Protein AF-A0A3B9UUF6-F1 (afdb_monomer_lite)

pLDDT: mean 76.54, std 13.33, range [41.19, 93.75]

Foldseek 3Di:
DPVVQVVQQVPDQWDWDQDPVGIDIDGHGPVSVVVCVVCVPVVVVVCVPVCCDPVVVVVVVVVVVVVVVVVVVLVVVLVVLVVVLVVLVVVLVVLVVVCVDPVQVVDPVSNVVSVVVNVVSVVVSVVSVVVNVVSD

Structure (mmCIF, N/CA/C/O backbone):
data_AF-A0A3B9UUF6-F1
#
_entry.id   AF-A0A3B9UUF6-F1
#
loop_
_atom_site.group_PDB
_atom_site.id
_atom_site.type_symbol
_atom_site.label_atom_id
_atom_site.label_alt_id
_atom_site.label_comp_id
_atom_site.label_asym_id
_atom_site.label_entity_id
_atom_site.label_seq_id
_atom_site.pdbx_PDB_ins_code
_atom_site.Cartn_x
_atom_site.Cartn_y
_atom_site.Cartn_z
_atom_site.occupancy
_atom_site.B_iso_or_equiv
_atom_site.auth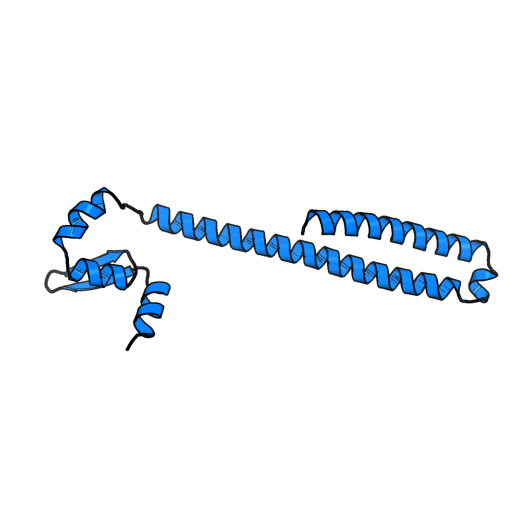_seq_id
_atom_site.auth_comp_id
_atom_site.auth_asym_id
_atom_site.auth_atom_id
_atom_site.pdbx_PDB_model_num
ATOM 1 N N . ILE A 1 1 ? -29.515 -23.978 19.820 1.00 51.06 1 ILE A N 1
ATOM 2 C CA . ILE A 1 1 ? -30.007 -22.594 20.064 1.00 51.06 1 ILE A CA 1
ATOM 3 C C . ILE A 1 1 ? -28.845 -21.744 20.603 1.00 51.06 1 ILE A C 1
ATOM 5 O O . ILE A 1 1 ? -28.848 -21.317 21.746 1.00 51.06 1 ILE A O 1
ATOM 9 N N . SER A 1 2 ? -27.778 -21.579 19.816 1.00 53.28 2 SER A N 1
ATOM 10 C CA . SER A 1 2 ? -26.488 -21.038 20.295 1.00 53.28 2 SER A CA 1
ATOM 11 C C . SER A 1 2 ? -25.906 -19.940 19.398 1.00 53.28 2 SER A C 1
ATOM 13 O O . SER A 1 2 ? -25.160 -19.105 19.897 1.00 53.28 2 SER A O 1
ATOM 15 N N . HIS A 1 3 ? -26.287 -19.874 18.120 1.00 59.97 3 HIS A N 1
ATOM 16 C CA . HIS A 1 3 ? -25.786 -18.866 17.179 1.00 59.97 3 HIS A CA 1
ATOM 17 C C . HIS A 1 3 ? -26.272 -17.447 17.513 1.00 59.97 3 HIS A C 1
ATOM 19 O O . HIS A 1 3 ? -25.473 -16.509 17.525 1.00 59.97 3 HIS A O 1
ATOM 25 N N . ASP A 1 4 ? -27.542 -17.300 17.897 1.00 67.19 4 ASP A N 1
ATOM 26 C CA . ASP A 1 4 ? -28.137 -15.984 18.156 1.00 67.19 4 ASP A CA 1
ATOM 27 C C . ASP A 1 4 ? -27.502 -15.286 19.359 1.00 67.19 4 ASP A C 1
ATOM 29 O O . ASP A 1 4 ? -27.302 -14.077 19.344 1.00 67.19 4 ASP A O 1
ATOM 33 N N . ARG A 1 5 ? -27.076 -16.035 20.384 1.00 64.38 5 ARG A N 1
ATOM 34 C CA . ARG A 1 5 ? -26.436 -15.449 21.571 1.00 64.38 5 ARG A CA 1
ATOM 35 C C . ARG A 1 5 ? -25.083 -14.811 21.248 1.00 64.38 5 ARG A C 1
ATOM 37 O O . ARG A 1 5 ? -24.779 -13.739 21.768 1.00 64.38 5 ARG A O 1
ATOM 44 N N . TYR A 1 6 ? -24.278 -15.449 20.396 1.00 62.69 6 TYR A N 1
ATOM 45 C CA . TYR A 1 6 ? -22.994 -14.893 19.957 1.00 62.69 6 TYR A CA 1
ATOM 46 C C . TYR A 1 6 ? -23.188 -13.656 19.081 1.00 62.69 6 TYR A C 1
ATOM 48 O O . TYR A 1 6 ? -22.474 -12.667 19.251 1.00 62.69 6 TYR A O 1
ATOM 56 N N . PHE A 1 7 ? -24.185 -13.683 18.196 1.00 69.25 7 PHE A N 1
ATOM 57 C CA . PHE A 1 7 ? -24.542 -12.531 17.376 1.00 69.25 7 PHE A CA 1
ATOM 58 C C . PHE A 1 7 ? -25.018 -11.349 18.233 1.00 69.25 7 PHE A C 1
ATOM 60 O O . PHE A 1 7 ? -24.457 -10.256 18.147 1.00 69.25 7 PHE A O 1
ATOM 67 N N . LEU A 1 8 ? -25.973 -11.579 19.138 1.00 69.81 8 LEU A N 1
ATOM 68 C CA . LEU A 1 8 ? -26.503 -10.560 20.049 1.00 69.81 8 LEU A CA 1
ATOM 69 C C . LEU A 1 8 ? -25.402 -9.974 20.939 1.00 69.81 8 LEU A C 1
ATOM 71 O O . LEU A 1 8 ? -25.375 -8.768 21.160 1.00 69.81 8 LEU A O 1
ATOM 75 N N . ASN A 1 9 ? -24.443 -10.788 21.386 1.00 68.44 9 ASN A N 1
ATOM 76 C CA . ASN A 1 9 ? -23.305 -10.294 22.158 1.00 68.44 9 ASN A CA 1
ATOM 77 C C . ASN A 1 9 ? -22.379 -9.357 21.383 1.00 68.44 9 ASN A C 1
ATOM 79 O O . ASN A 1 9 ? -21.770 -8.471 21.979 1.00 68.44 9 ASN A O 1
ATOM 83 N N . LYS A 1 10 ? -22.246 -9.568 20.073 1.00 65.94 10 LYS A N 1
ATOM 84 C CA . LYS A 1 10 ? -21.356 -8.783 19.213 1.00 65.94 10 LYS A CA 1
ATOM 85 C C . LYS A 1 10 ? -22.030 -7.514 18.679 1.00 65.94 10 LYS A C 1
ATOM 87 O O . LYS A 1 10 ? -21.338 -6.552 18.358 1.00 65.94 10 LYS A O 1
ATOM 92 N N . VAL A 1 11 ? -23.360 -7.518 18.576 1.00 69.31 11 VAL A N 1
ATOM 93 C CA . VAL A 1 11 ? -24.154 -6.439 17.964 1.00 69.31 11 VAL A CA 1
ATOM 94 C C . VAL A 1 11 ? -24.782 -5.512 19.005 1.00 69.31 11 VAL A C 1
ATOM 96 O O . VAL A 1 11 ? -24.849 -4.301 18.788 1.00 69.31 11 VAL A O 1
ATOM 99 N N . ILE A 1 12 ? -25.229 -6.054 20.138 1.00 73.62 12 ILE A N 1
ATOM 100 C CA . ILE A 1 12 ? -25.958 -5.289 21.149 1.00 73.62 12 ILE A CA 1
ATOM 101 C C . ILE A 1 12 ? -24.986 -4.658 22.138 1.00 73.62 12 ILE A C 1
ATOM 103 O O . ILE A 1 12 ? -24.133 -5.319 22.723 1.00 73.62 12 ILE A O 1
ATOM 107 N N . ASN A 1 13 ? -25.160 -3.358 22.342 1.00 68.25 13 ASN A N 1
ATOM 108 C CA . ASN A 1 13 ? -24.405 -2.545 23.294 1.00 68.25 13 ASN A CA 1
ATOM 109 C C . ASN A 1 13 ? -25.298 -1.897 24.368 1.00 68.25 13 ASN A C 1
ATOM 111 O O . ASN A 1 13 ? -24.788 -1.238 25.275 1.00 68.25 13 ASN A O 1
ATOM 115 N N . LYS A 1 14 ? -26.620 -2.064 24.258 1.00 71.25 14 LYS A N 1
ATOM 116 C CA . LYS A 1 14 ? -27.609 -1.573 25.213 1.00 71.25 14 LYS A CA 1
ATOM 117 C C . LYS A 1 14 ? -28.860 -2.451 25.176 1.00 71.25 14 LYS A C 1
ATOM 119 O O . LYS A 1 14 ? -29.355 -2.764 24.095 1.00 71.25 14 LYS A O 1
ATOM 124 N N . ILE A 1 15 ? -29.384 -2.803 26.348 1.00 79.06 15 ILE A N 1
ATOM 125 C CA . ILE A 1 15 ? -30.633 -3.555 26.513 1.00 79.06 15 ILE A CA 1
ATOM 126 C C . ILE A 1 15 ? -31.581 -2.738 27.388 1.00 79.06 15 ILE A C 1
ATOM 128 O O . ILE A 1 15 ? -31.193 -2.255 28.448 1.00 79.06 15 ILE A O 1
ATOM 132 N N . PHE A 1 16 ? -32.824 -2.586 26.941 1.00 79.12 16 PHE A N 1
ATOM 133 C CA . PHE A 1 16 ? -33.893 -1.992 27.736 1.00 79.12 16 PHE A CA 1
ATOM 134 C C . PHE A 1 16 ? -34.798 -3.105 28.248 1.00 79.12 16 PHE A C 1
ATOM 136 O O . PHE A 1 16 ? -35.354 -3.866 27.459 1.00 79.12 16 PHE A O 1
ATOM 143 N N . GLU A 1 17 ? -34.934 -3.204 29.565 1.00 81.25 17 GLU A N 1
ATOM 144 C CA . GLU A 1 17 ? -35.885 -4.109 30.200 1.00 81.25 17 GLU A CA 1
ATOM 145 C C . GLU A 1 17 ? -37.098 -3.302 30.664 1.00 81.25 17 GLU A C 1
ATOM 147 O O . GLU A 1 17 ? -36.964 -2.396 31.486 1.00 81.25 17 GLU A O 1
ATOM 152 N N . LEU A 1 18 ? -38.279 -3.629 30.136 1.00 81.06 18 LEU A N 1
ATOM 153 C CA . LEU A 1 18 ? -39.539 -3.108 30.659 1.00 81.06 18 LEU A CA 1
ATOM 154 C C . LEU A 1 18 ? -39.905 -3.865 31.939 1.00 81.06 18 LEU A C 1
ATOM 156 O O . LEU A 1 18 ? -39.954 -5.096 31.946 1.00 81.06 18 LEU A O 1
ATOM 160 N N . ARG A 1 19 ? -40.179 -3.120 33.005 1.00 81.31 19 ARG A N 1
ATOM 161 C CA . ARG A 1 19 ? -40.715 -3.605 34.279 1.00 81.31 19 ARG A CA 1
ATOM 162 C C . ARG A 1 19 ? -42.018 -2.863 34.581 1.00 81.31 19 ARG A C 1
ATOM 164 O O . ARG A 1 19 ? -42.286 -1.820 33.992 1.00 81.31 19 ARG A O 1
ATOM 171 N N . GLU A 1 20 ? -42.807 -3.387 35.515 1.00 78.75 20 GLU A N 1
ATOM 172 C CA . GLU A 1 20 ? -44.060 -2.746 35.950 1.00 78.75 20 GLU A CA 1
ATOM 173 C C . GLU A 1 20 ? -43.831 -1.341 36.533 1.00 78.75 20 GLU A C 1
ATOM 175 O O . GLU A 1 20 ? -44.667 -0.465 36.356 1.00 78.75 20 GLU A O 1
ATOM 180 N N . ASP A 1 21 ? -42.662 -1.108 37.139 1.00 78.44 21 ASP A N 1
ATOM 181 C CA . ASP A 1 21 ? -42.277 0.162 37.775 1.00 78.44 21 ASP A CA 1
ATOM 182 C C . ASP A 1 21 ? -41.457 1.091 36.847 1.00 78.44 21 ASP A C 1
ATOM 184 O O . ASP A 1 21 ? -40.916 2.111 37.268 1.00 78.44 21 ASP A O 1
ATOM 188 N N . GLY A 1 22 ? -41.309 0.728 35.564 1.00 80.00 22 GLY A N 1
ATOM 189 C CA . GLY A 1 22 ? -40.615 1.542 34.560 1.00 80.00 22 GLY A CA 1
ATOM 190 C C . GLY A 1 22 ? -39.597 0.788 33.701 1.00 80.00 22 GLY A C 1
ATOM 191 O O . GLY A 1 22 ? -39.566 -0.440 33.637 1.00 80.00 22 GLY A O 1
ATOM 192 N N . ILE A 1 23 ? -38.749 1.539 32.994 1.00 79.00 23 ILE A N 1
ATOM 193 C CA . ILE A 1 23 ? -37.747 0.993 32.068 1.00 79.00 23 ILE A CA 1
ATOM 194 C C . ILE A 1 23 ? -36.377 0.979 32.745 1.00 79.00 23 ILE A C 1
ATOM 196 O O . ILE A 1 23 ? -35.873 2.023 33.158 1.00 79.00 23 ILE A O 1
ATOM 200 N N . LYS A 1 24 ? -35.736 -0.193 32.801 1.00 75.69 24 LYS A N 1
ATOM 201 C CA . LYS A 1 24 ? -34.365 -0.348 33.299 1.00 75.69 24 LYS A CA 1
ATOM 202 C C . LYS A 1 24 ? -33.387 -0.470 32.131 1.00 75.69 24 LYS A C 1
ATOM 204 O O . LYS A 1 24 ? -33.490 -1.380 31.308 1.00 75.69 24 LYS A O 1
ATOM 209 N N . GLU A 1 25 ? -32.439 0.463 32.049 1.00 70.62 25 GLU A N 1
ATOM 210 C CA . GLU A 1 25 ? -31.366 0.451 31.047 1.00 70.62 25 GLU A CA 1
ATOM 211 C C . GLU A 1 25 ? -30.191 -0.405 31.537 1.00 70.62 25 GLU A C 1
ATOM 213 O O . GLU A 1 25 ? -29.642 -0.181 32.614 1.00 70.62 25 GLU A O 1
ATOM 218 N N . TYR A 1 26 ? -29.777 -1.363 30.712 1.00 76.19 26 TYR A N 1
ATOM 219 C CA . TYR A 1 26 ? -28.583 -2.175 30.901 1.00 76.19 26 TYR A CA 1
ATOM 220 C C . TYR A 1 26 ? -27.548 -1.805 29.837 1.00 76.19 26 TYR A C 1
ATOM 222 O O . TYR A 1 26 ? -27.801 -1.923 28.635 1.00 76.19 26 TYR A O 1
ATOM 230 N N . LEU A 1 27 ? -26.376 -1.352 30.280 1.00 67.50 27 LEU A N 1
ATOM 231 C CA . LEU A 1 27 ? -25.252 -1.005 29.413 1.00 67.50 27 LEU A CA 1
ATOM 232 C C . LEU A 1 27 ? -24.313 -2.197 29.300 1.00 67.50 27 LEU A C 1
ATOM 234 O O . LEU A 1 27 ? -23.612 -2.526 30.247 1.00 67.50 27 LEU A O 1
ATOM 238 N N . GLY A 1 28 ? -24.329 -2.857 28.148 1.00 67.88 28 GLY A N 1
ATOM 239 C CA . GLY A 1 28 ? -23.524 -4.045 27.924 1.00 67.88 28 GLY A CA 1
ATOM 240 C C . GLY A 1 28 ? -24.103 -4.948 26.849 1.00 67.88 28 GLY A C 1
ATOM 241 O O . GLY A 1 28 ? -25.140 -4.666 26.243 1.00 67.88 28 GLY A O 1
ATOM 242 N N . ASN A 1 29 ? -23.394 -6.043 26.607 1.00 75.50 29 ASN A N 1
ATOM 243 C CA . ASN A 1 29 ? -23.829 -7.088 25.693 1.00 75.50 29 ASN A CA 1
ATOM 244 C C . ASN A 1 29 ? -24.895 -7.995 26.341 1.00 75.50 29 ASN A C 1
ATOM 246 O O . ASN A 1 29 ? -25.226 -7.882 27.522 1.00 75.50 29 ASN A O 1
ATOM 250 N N . TYR A 1 30 ? -25.458 -8.915 25.565 1.00 75.25 30 TYR A N 1
ATOM 251 C CA . TYR A 1 30 ? -26.511 -9.810 26.045 1.00 75.25 30 TYR A CA 1
ATOM 252 C C . TYR A 1 30 ? -26.069 -10.715 27.212 1.00 75.25 30 TYR A C 1
ATOM 254 O O . TYR A 1 30 ? -26.844 -10.959 28.135 1.00 75.25 30 TYR A O 1
ATOM 262 N N . SER A 1 31 ? -24.817 -11.175 27.225 1.00 71.12 31 SER A N 1
ATOM 263 C CA . SER A 1 31 ? -24.246 -11.944 28.333 1.00 71.12 31 SER A CA 1
ATOM 264 C C . SER A 1 31 ? -24.198 -11.130 29.622 1.00 71.12 31 SER A C 1
ATOM 266 O O . SER A 1 31 ? -24.556 -11.674 30.662 1.00 71.12 31 SER A O 1
ATOM 268 N N . TYR A 1 32 ? -23.838 -9.845 29.545 1.00 72.06 32 TYR A N 1
ATOM 269 C CA . TYR A 1 32 ? -23.854 -8.932 30.689 1.00 72.06 32 TYR A CA 1
ATOM 270 C C . TYR A 1 32 ? -25.266 -8.788 31.278 1.00 72.06 32 TYR A C 1
ATOM 272 O O . TYR A 1 32 ? -25.455 -8.932 32.483 1.00 72.06 32 TYR A O 1
ATOM 280 N N . TYR A 1 33 ? -26.287 -8.600 30.434 1.00 76.69 33 TYR A N 1
ATOM 281 C CA . TYR A 1 33 ? -27.683 -8.552 30.891 1.00 76.69 33 TYR A CA 1
ATOM 282 C C . TYR A 1 33 ? -28.123 -9.850 31.585 1.00 76.69 33 TYR A C 1
ATOM 284 O O . TYR A 1 33 ? -28.718 -9.807 32.663 1.00 76.69 33 TYR A O 1
ATOM 292 N N . VAL A 1 34 ? -27.821 -11.008 30.988 1.00 77.56 34 VAL A N 1
ATOM 293 C CA . VAL A 1 34 ? -28.221 -12.312 31.541 1.00 77.56 34 VAL A CA 1
ATOM 294 C C . VAL A 1 34 ? -27.544 -12.584 32.885 1.00 77.56 34 VAL A C 1
ATOM 296 O O . VAL A 1 34 ? -28.197 -13.114 33.784 1.00 77.56 34 VAL A O 1
ATOM 299 N N . ASP A 1 35 ? -26.268 -12.226 33.041 1.00 72.69 35 ASP A N 1
ATOM 300 C CA . ASP A 1 35 ? -25.547 -12.438 34.301 1.00 72.69 35 ASP A CA 1
ATOM 301 C C . ASP A 1 35 ? -26.045 -11.483 35.396 1.00 72.69 35 ASP A C 1
ATOM 303 O O . ASP A 1 35 ? -26.360 -11.911 36.509 1.00 72.69 35 ASP A O 1
ATOM 307 N N . LYS A 1 36 ? -26.279 -10.211 35.045 1.00 73.69 36 LYS A N 1
ATOM 308 C CA . LYS A 1 36 ? -26.845 -9.209 35.961 1.00 73.69 36 LYS A CA 1
ATOM 309 C C . LYS A 1 36 ? -28.273 -9.532 36.401 1.00 73.69 36 LYS A C 1
ATOM 311 O O . LYS A 1 36 ? -28.667 -9.201 37.517 1.00 73.69 36 LYS A O 1
ATOM 316 N N . LYS A 1 37 ? -29.054 -10.212 35.556 1.00 76.00 37 LYS A N 1
ATOM 317 C CA . LYS A 1 37 ? -30.386 -10.719 35.920 1.00 76.00 37 LYS A CA 1
ATOM 318 C C . LYS A 1 37 ? -30.322 -11.902 36.888 1.00 76.00 37 LYS A C 1
ATOM 320 O O . LYS A 1 37 ? -31.214 -12.042 37.719 1.00 76.00 37 LYS A O 1
ATOM 325 N N . LYS A 1 38 ? -29.296 -12.751 36.779 1.00 78.19 38 LYS A N 1
ATOM 326 C CA . LYS A 1 38 ? -29.119 -13.923 37.650 1.00 78.19 38 LYS A CA 1
ATOM 327 C C . LYS A 1 38 ? -28.532 -13.566 39.013 1.00 78.19 38 LYS A C 1
ATOM 329 O O . LYS A 1 38 ? -28.931 -14.174 39.996 1.00 78.19 38 LYS A O 1
ATOM 334 N N . ASN A 1 39 ? -27.618 -12.597 39.070 1.00 71.44 39 ASN A N 1
ATOM 335 C CA . ASN A 1 39 ? -26.867 -12.260 40.281 1.00 71.44 39 ASN A CA 1
ATOM 336 C C . ASN A 1 39 ? -26.875 -10.747 40.573 1.00 71.44 39 ASN A C 1
ATOM 338 O O . ASN A 1 39 ? -25.826 -10.111 40.500 1.00 71.44 39 ASN A O 1
ATOM 342 N N . PRO A 1 40 ? -28.026 -10.145 40.922 1.00 66.44 40 PRO A N 1
ATOM 343 C CA . PRO A 1 40 ? -28.138 -8.694 41.095 1.00 66.44 40 PRO A CA 1
ATOM 344 C C . PRO A 1 40 ? -27.197 -8.121 42.172 1.00 66.44 40 PRO A C 1
ATOM 346 O O . PRO A 1 40 ? -26.610 -7.071 41.944 1.00 66.44 40 PRO A O 1
ATOM 349 N N . LEU A 1 41 ? -26.975 -8.837 43.284 1.00 59.16 41 LEU A N 1
ATOM 350 C CA . LEU A 1 41 ? -26.100 -8.391 44.384 1.00 59.16 41 LEU A CA 1
ATOM 351 C C . LEU A 1 41 ? -24.604 -8.368 44.032 1.00 59.16 41 LEU A C 1
ATOM 353 O O . LEU A 1 41 ? -23.842 -7.622 44.635 1.00 59.16 41 LEU A O 1
ATOM 357 N N . ARG A 1 42 ? -24.159 -9.183 43.067 1.00 59.84 42 ARG A N 1
ATOM 358 C CA . ARG A 1 42 ? -22.740 -9.250 42.677 1.00 59.84 42 ARG A CA 1
ATOM 359 C C . ARG A 1 42 ? -22.303 -7.996 41.912 1.00 59.84 42 ARG A C 1
ATOM 361 O O . ARG A 1 42 ? -21.169 -7.560 42.054 1.00 59.84 42 ARG A O 1
ATOM 368 N N . PHE A 1 43 ? -23.212 -7.416 41.130 1.00 53.53 43 PHE A N 1
ATOM 369 C CA . PHE A 1 43 ? -22.912 -6.296 40.237 1.00 53.53 43 PHE A CA 1
ATOM 370 C C . PHE A 1 43 ? -23.070 -4.912 40.886 1.00 53.53 43 PHE A C 1
ATOM 372 O O . PHE A 1 43 ? -22.592 -3.944 40.309 1.00 53.53 43 PHE A O 1
ATOM 379 N N . GLU A 1 44 ? -23.684 -4.795 42.070 1.00 55.44 44 GLU A N 1
ATOM 380 C CA . GLU A 1 44 ? -23.691 -3.530 42.835 1.00 55.44 44 GLU A CA 1
ATOM 381 C C . GLU A 1 44 ? -22.284 -3.156 43.328 1.00 55.44 44 GLU A C 1
ATOM 383 O O . GLU A 1 44 ? -21.931 -1.984 43.349 1.00 55.44 44 GLU A O 1
ATOM 388 N N . VAL A 1 45 ? -21.457 -4.156 43.647 1.00 48.56 45 VAL A N 1
ATOM 389 C CA . VAL A 1 45 ? -20.056 -3.974 44.069 1.00 48.56 45 VAL A CA 1
ATOM 390 C C . VAL A 1 45 ? -19.128 -3.766 42.863 1.00 48.56 45 VAL A C 1
ATOM 392 O O . VAL A 1 45 ? -18.131 -3.056 42.938 1.00 48.56 45 VAL A O 1
ATOM 395 N N . GLU A 1 46 ? -19.465 -4.370 41.721 1.00 47.66 46 GLU A N 1
ATOM 396 C CA . GLU A 1 46 ? -18.675 -4.296 40.484 1.00 47.66 46 GLU A CA 1
ATOM 397 C C . GLU A 1 46 ? -18.909 -2.973 39.726 1.00 47.66 46 GLU A C 1
ATOM 399 O O . GLU A 1 46 ? -18.000 -2.492 39.061 1.00 47.66 46 GLU A O 1
ATOM 404 N N . GLU A 1 47 ? -20.069 -2.314 39.878 1.00 50.03 47 GLU A N 1
ATOM 405 C CA . GLU A 1 47 ? -20.319 -0.966 39.328 1.00 50.03 47 GLU A CA 1
ATOM 406 C C . GLU A 1 47 ? -19.428 0.129 39.948 1.00 50.03 47 GLU A C 1
ATOM 408 O O . GLU A 1 47 ? -19.196 1.156 39.308 1.00 50.03 47 GLU A O 1
ATOM 413 N N . GLU A 1 48 ? -18.885 -0.096 41.148 1.00 45.28 48 GLU A N 1
ATOM 414 C CA . GLU A 1 48 ? -17.946 0.823 41.806 1.00 45.28 48 GLU A CA 1
ATOM 415 C C . GLU A 1 48 ? -16.500 0.662 41.285 1.00 45.28 48 GLU A C 1
ATOM 417 O O . GLU A 1 48 ? -15.714 1.608 41.339 1.00 45.28 48 GLU A O 1
ATOM 422 N N . TYR A 1 49 ? -16.160 -0.501 40.709 1.00 41.19 49 TYR A N 1
ATOM 423 C CA . TYR A 1 49 ? -14.801 -0.843 40.255 1.00 41.19 49 TYR A CA 1
ATOM 424 C C . TYR A 1 49 ? -14.640 -0.969 38.731 1.00 41.19 49 TYR A C 1
ATOM 426 O O . TYR A 1 49 ? -13.579 -0.635 38.206 1.00 41.19 49 TYR A O 1
ATOM 434 N N . ASP A 1 50 ? -15.667 -1.404 38.001 1.00 44.22 50 ASP A N 1
ATOM 435 C CA . ASP A 1 50 ? -15.604 -1.707 36.562 1.00 44.22 50 ASP A CA 1
ATOM 436 C C . ASP A 1 50 ? -16.316 -0.645 35.715 1.00 44.22 50 ASP A C 1
ATOM 438 O O . ASP A 1 50 ? -16.991 -0.926 34.723 1.00 44.22 50 ASP A O 1
ATOM 442 N N . GLY A 1 51 ? -16.188 0.617 36.128 1.00 46.81 51 GLY A N 1
ATOM 443 C CA . GLY A 1 51 ? -16.744 1.778 35.448 1.00 46.81 51 GLY A CA 1
ATOM 444 C C . GLY A 1 51 ? -16.123 2.026 34.071 1.00 46.81 51 GLY A C 1
ATOM 445 O O . GLY A 1 51 ? -15.543 3.091 33.851 1.00 46.81 51 GLY A O 1
ATOM 446 N N . ILE A 1 52 ? -16.320 1.116 33.110 1.00 50.41 52 ILE A N 1
ATOM 447 C CA . ILE A 1 52 ? -16.211 1.405 31.681 1.00 50.41 52 ILE A CA 1
ATOM 448 C C . ILE A 1 52 ? -17.362 2.343 31.331 1.00 50.41 52 ILE A C 1
ATOM 450 O O . ILE A 1 52 ? -18.416 1.978 30.809 1.00 50.41 52 ILE A O 1
ATOM 454 N N . THR A 1 53 ? -17.165 3.606 31.685 1.00 59.53 53 THR A N 1
ATOM 455 C CA . THR A 1 53 ? -18.095 4.692 31.414 1.00 59.53 53 THR A CA 1
ATOM 456 C C . THR A 1 53 ? -18.379 4.758 29.909 1.00 59.53 53 THR A C 1
ATOM 458 O O . THR A 1 53 ? -17.526 4.441 29.075 1.00 59.53 53 THR A O 1
ATOM 461 N N . LYS A 1 54 ? -19.572 5.241 29.520 1.00 54.44 54 LYS A N 1
ATOM 462 C CA . LYS A 1 54 ? -19.941 5.531 28.111 1.00 54.44 54 LYS A CA 1
ATOM 463 C C . LYS A 1 54 ? -18.835 6.291 27.351 1.00 54.44 54 LYS A C 1
ATOM 465 O O . LYS A 1 54 ? -18.758 6.209 26.126 1.00 54.44 54 LYS A O 1
ATOM 470 N N . THR A 1 55 ? -17.992 7.024 28.074 1.00 55.25 55 THR A N 1
ATOM 471 C CA . THR A 1 55 ? -16.803 7.731 27.596 1.00 55.25 55 THR A CA 1
ATOM 472 C C . THR A 1 55 ? -15.671 6.787 27.175 1.00 55.25 55 THR A C 1
ATOM 474 O O . THR A 1 55 ? -15.154 6.948 26.071 1.00 55.25 55 THR A O 1
ATOM 477 N N . GLN A 1 56 ? -15.328 5.772 27.974 1.00 58.91 56 GLN A N 1
ATOM 478 C CA . GLN A 1 56 ? -14.280 4.790 27.655 1.00 58.91 56 GLN A CA 1
ATOM 479 C C . GLN A 1 56 ? -14.666 3.896 26.470 1.00 58.91 56 GLN A C 1
ATOM 481 O O . GLN A 1 56 ? -13.881 3.767 25.536 1.00 58.91 56 GLN A O 1
ATOM 486 N N . MET A 1 57 ? -15.917 3.424 26.388 1.00 60.56 57 MET A N 1
ATOM 487 C CA . MET A 1 57 ? -16.376 2.663 25.209 1.00 60.56 57 MET A CA 1
ATOM 488 C C . MET A 1 57 ? -16.340 3.492 23.911 1.00 60.56 57 MET A C 1
ATOM 490 O O . MET A 1 57 ? -16.047 2.973 22.831 1.00 60.56 57 MET A O 1
ATOM 494 N N . LYS A 1 58 ? -16.657 4.794 23.986 1.00 66.88 58 LYS A N 1
ATOM 495 C CA . LYS A 1 58 ? -16.556 5.709 22.835 1.00 66.88 58 LYS A CA 1
ATOM 496 C C . LYS A 1 58 ? -15.100 5.973 22.449 1.00 66.88 58 LYS A C 1
ATOM 498 O O . LYS A 1 58 ? -14.810 6.024 21.255 1.00 66.88 58 LYS A O 1
ATOM 503 N N . LEU A 1 59 ? -14.214 6.130 23.432 1.00 70.62 59 LEU A N 1
ATOM 504 C CA . LEU A 1 59 ? -12.773 6.292 23.229 1.00 70.62 59 LEU A CA 1
ATOM 505 C C . LEU A 1 59 ? -12.165 5.063 22.556 1.00 70.62 59 LEU A C 1
ATOM 507 O O . LEU A 1 59 ? -11.486 5.220 21.546 1.00 70.62 59 LEU A O 1
ATOM 511 N N . ASP A 1 60 ? -12.485 3.859 23.022 1.00 72.12 60 ASP A N 1
ATOM 512 C CA . ASP A 1 60 ? -11.977 2.619 22.428 1.00 72.12 60 ASP A CA 1
ATOM 513 C C . ASP A 1 60 ? -12.514 2.399 21.016 1.00 72.12 60 ASP A C 1
ATOM 515 O O . ASP A 1 60 ? -11.765 2.045 20.106 1.00 72.12 60 ASP A O 1
ATOM 519 N N . LYS A 1 61 ? -13.795 2.705 20.773 1.00 76.31 61 LYS A N 1
ATOM 520 C CA . LYS A 1 61 ? -14.359 2.668 19.416 1.00 76.31 61 LYS A CA 1
ATOM 521 C C . LYS A 1 61 ? -13.697 3.690 18.488 1.00 76.31 61 LYS A C 1
ATOM 523 O O . LYS A 1 61 ? -13.532 3.407 17.302 1.00 76.31 61 LYS A O 1
ATOM 528 N N . LYS A 1 62 ? -13.338 4.872 18.999 1.00 78.81 62 LYS A N 1
ATOM 529 C CA . LYS A 1 62 ? -12.621 5.900 18.233 1.00 78.81 62 LYS A CA 1
ATOM 530 C C . LYS A 1 62 ? -11.191 5.448 17.927 1.00 78.81 62 LYS A C 1
ATOM 532 O O . LYS A 1 62 ? -10.814 5.481 16.762 1.00 78.81 62 LYS A O 1
ATOM 537 N N . LYS A 1 63 ? -10.461 4.944 18.928 1.00 80.88 63 LYS A N 1
ATOM 538 C CA . LYS A 1 63 ? -9.107 4.390 18.773 1.00 80.88 63 LYS A CA 1
ATOM 539 C C . LYS A 1 63 ? -9.071 3.238 17.777 1.00 80.88 63 LYS A C 1
ATOM 541 O O . LYS A 1 63 ? -8.232 3.233 16.888 1.00 80.88 63 LYS A O 1
ATOM 546 N N . LYS A 1 64 ? -10.021 2.304 17.865 1.00 79.94 64 LYS A N 1
ATOM 547 C CA . LYS A 1 64 ? -10.107 1.179 16.930 1.00 79.94 64 LYS A CA 1
ATOM 548 C C . LYS A 1 64 ? -10.353 1.642 15.492 1.00 79.94 64 LYS A C 1
ATOM 550 O O . LYS A 1 64 ? -9.681 1.179 14.583 1.00 79.94 64 LYS A O 1
ATOM 555 N N . LYS A 1 65 ? -11.272 2.592 15.283 1.00 83.38 65 LYS A N 1
ATOM 556 C CA . LYS A 1 65 ? -11.509 3.176 13.951 1.00 83.38 65 LYS A CA 1
ATOM 557 C C . LYS A 1 65 ? -10.287 3.909 13.402 1.00 83.38 65 LYS A C 1
ATOM 559 O O . LYS A 1 65 ? -10.046 3.876 12.202 1.00 83.38 65 LYS A O 1
ATOM 564 N N . GLU A 1 66 ? -9.555 4.606 14.263 1.00 85.31 66 GLU A N 1
ATOM 565 C CA . GLU A 1 66 ? -8.330 5.314 13.893 1.00 85.31 66 GLU A CA 1
ATOM 566 C C . GLU A 1 66 ? -7.213 4.336 13.517 1.00 85.31 66 GLU A C 1
ATOM 568 O O . GLU A 1 66 ? -6.580 4.516 12.482 1.00 85.31 66 GLU A O 1
ATOM 573 N N . GLN A 1 67 ? -7.052 3.247 14.272 1.00 83.25 67 GLN A N 1
ATOM 574 C CA . GLN A 1 67 ? -6.146 2.148 13.930 1.00 83.25 67 GLN A CA 1
ATOM 575 C C . GLN A 1 67 ? -6.522 1.486 12.600 1.00 83.25 67 GLN A C 1
ATOM 577 O O . GLN A 1 67 ? -5.660 1.317 11.746 1.00 83.25 67 GLN A O 1
ATOM 582 N N . GLU A 1 68 ? -7.803 1.179 12.381 1.00 87.38 68 GLU A N 1
ATOM 583 C CA . GLU A 1 68 ? -8.290 0.623 11.111 1.00 87.38 68 GLU A CA 1
ATOM 584 C C . GLU A 1 68 ? -8.036 1.580 9.932 1.00 87.38 68 GLU A C 1
ATOM 586 O O . GLU A 1 68 ? -7.694 1.138 8.834 1.00 87.38 68 GLU A O 1
ATOM 591 N N . LYS A 1 69 ? -8.175 2.897 10.146 1.00 89.75 69 LYS A N 1
ATOM 592 C CA . LYS A 1 69 ? -7.864 3.915 9.132 1.00 89.75 69 LYS A CA 1
ATOM 593 C C . LYS A 1 69 ? -6.370 3.947 8.819 1.00 89.75 69 LYS A C 1
ATOM 595 O O . LYS A 1 69 ? -6.021 3.880 7.646 1.00 89.75 69 LYS A O 1
ATOM 600 N N . LEU A 1 70 ? -5.521 3.989 9.845 1.00 86.62 70 LEU A N 1
ATOM 601 C CA . LEU A 1 70 ? -4.062 3.971 9.708 1.00 86.62 70 LEU A CA 1
ATOM 602 C C . LEU A 1 70 ? -3.583 2.714 8.980 1.00 86.62 70 LEU A C 1
ATOM 604 O O . LEU A 1 70 ? -2.756 2.795 8.079 1.00 86.62 70 LEU A O 1
ATOM 608 N N . GLU A 1 71 ? -4.124 1.548 9.329 1.00 86.94 71 GLU A N 1
ATOM 609 C CA . GLU A 1 71 ? -3.773 0.290 8.668 1.00 86.94 71 GLU A CA 1
ATOM 610 C C . GLU A 1 71 ? -4.200 0.292 7.194 1.00 86.94 71 GLU A C 1
ATOM 612 O O . GLU A 1 71 ? -3.465 -0.178 6.326 1.00 86.94 71 GLU A O 1
ATOM 617 N N . ARG A 1 72 ? -5.366 0.872 6.885 1.00 88.12 72 ARG A N 1
ATOM 618 C CA . ARG A 1 72 ? -5.831 1.031 5.503 1.00 88.12 72 ARG A CA 1
ATOM 619 C C . ARG A 1 72 ? -4.968 2.011 4.712 1.00 88.12 72 ARG A C 1
ATOM 621 O O . ARG A 1 72 ? -4.689 1.749 3.549 1.00 88.12 72 ARG A O 1
ATOM 628 N N . GLU A 1 73 ? -4.559 3.117 5.323 1.00 88.56 73 GLU A N 1
ATOM 629 C CA . GLU A 1 73 ? -3.664 4.101 4.707 1.00 88.56 73 GLU A CA 1
ATOM 630 C C . GLU A 1 73 ? -2.302 3.479 4.396 1.00 88.56 73 GLU A C 1
ATOM 632 O O . GLU A 1 73 ? -1.844 3.598 3.265 1.00 88.56 73 GLU A O 1
ATOM 637 N N . LYS A 1 74 ? -1.722 2.717 5.332 1.00 87.19 74 LYS A N 1
ATOM 638 C CA . LYS A 1 74 ? -0.481 1.961 5.099 1.00 87.19 74 LYS A CA 1
ATOM 639 C C . LYS A 1 74 ? -0.614 0.965 3.949 1.00 87.19 74 LYS A C 1
ATOM 641 O O . LYS A 1 74 ? 0.212 0.965 3.048 1.00 87.19 74 LYS A O 1
ATOM 646 N N . LYS A 1 75 ? -1.684 0.16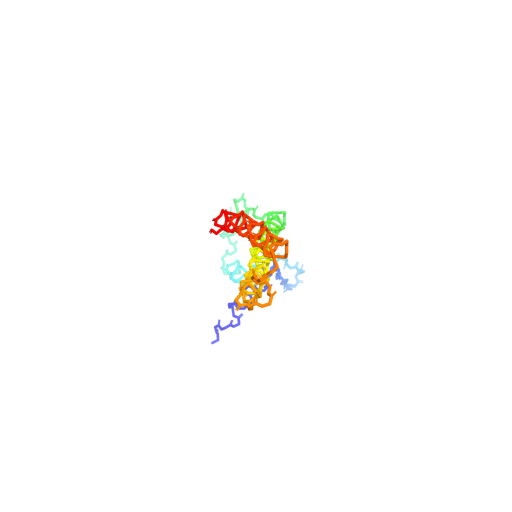2 3.937 1.00 88.06 75 LYS A N 1
ATOM 647 C CA . LYS A 1 75 ? -1.941 -0.795 2.845 1.00 88.06 75 LYS A CA 1
ATOM 648 C C . LYS A 1 75 ? -2.099 -0.105 1.492 1.00 88.06 75 LYS A C 1
ATOM 650 O O . LYS A 1 75 ? -1.597 -0.603 0.494 1.00 88.06 75 LYS A O 1
ATOM 655 N N . ASN A 1 76 ? -2.791 1.033 1.453 1.00 89.12 76 ASN A N 1
ATOM 656 C CA . ASN A 1 76 ? -2.944 1.807 0.224 1.00 89.12 76 ASN A CA 1
ATOM 657 C C . ASN A 1 76 ? -1.616 2.427 -0.234 1.00 89.12 76 ASN A C 1
ATOM 659 O O . ASN A 1 76 ? -1.385 2.496 -1.435 1.00 89.12 76 ASN A O 1
ATOM 663 N N . HIS A 1 77 ? -0.770 2.867 0.703 1.00 87.75 77 HIS A N 1
ATOM 664 C CA . HIS A 1 77 ? 0.561 3.402 0.406 1.00 87.75 77 HIS A CA 1
ATOM 665 C C . HIS A 1 77 ? 1.453 2.336 -0.227 1.00 87.75 77 HIS A C 1
ATOM 667 O O . HIS A 1 77 ? 1.931 2.539 -1.337 1.00 87.75 77 HIS A O 1
ATOM 673 N N . ILE A 1 78 ? 1.559 1.164 0.410 1.00 90.50 78 ILE A N 1
ATOM 674 C CA . ILE A 1 78 ? 2.315 0.014 -0.113 1.00 90.50 78 ILE A CA 1
ATOM 675 C C . ILE A 1 78 ? 1.820 -0.353 -1.512 1.00 90.50 78 ILE A C 1
ATOM 677 O O . ILE A 1 78 ? 2.610 -0.419 -2.446 1.00 90.50 78 ILE A O 1
ATOM 681 N N . LYS A 1 79 ? 0.498 -0.480 -1.687 1.00 92.19 79 LYS A N 1
ATOM 682 C CA . LYS A 1 79 ? -0.089 -0.777 -2.995 1.00 92.19 79 LYS A CA 1
ATOM 683 C C . LYS A 1 79 ? 0.271 0.275 -4.052 1.00 92.19 79 LYS A C 1
ATOM 685 O O . LYS A 1 79 ? 0.552 -0.069 -5.191 1.00 92.19 79 LYS A O 1
ATOM 690 N N . SER A 1 80 ? 0.261 1.558 -3.690 1.00 91.25 80 SER A N 1
ATOM 691 C CA . SER A 1 80 ? 0.643 2.620 -4.623 1.00 91.25 80 SER A CA 1
ATOM 692 C C . SER A 1 80 ? 2.119 2.554 -5.011 1.00 91.25 80 SER A C 1
ATOM 694 O O . SER A 1 80 ? 2.440 2.962 -6.125 1.00 91.25 80 SER A O 1
ATOM 696 N N . ILE A 1 81 ? 3.003 2.114 -4.113 1.00 90.25 81 ILE A N 1
ATOM 697 C CA . ILE A 1 81 ? 4.421 1.905 -4.426 1.00 90.25 81 ILE A CA 1
ATOM 698 C C . ILE A 1 81 ? 4.566 0.709 -5.373 1.00 90.25 81 ILE A C 1
ATOM 700 O O . ILE A 1 81 ? 5.215 0.835 -6.404 1.00 90.25 81 ILE A O 1
ATOM 704 N N . GLU A 1 82 ? 3.887 -0.404 -5.091 1.00 91.38 82 GLU A N 1
ATOM 705 C CA . GLU A 1 82 ? 3.883 -1.601 -5.948 1.00 91.38 82 GLU A CA 1
ATOM 706 C C . GLU A 1 82 ? 3.384 -1.298 -7.368 1.00 91.38 82 GLU A C 1
ATOM 708 O O . GLU A 1 82 ? 4.013 -1.699 -8.347 1.00 91.38 82 GLU A O 1
ATOM 713 N N . ASP A 1 83 ? 2.287 -0.542 -7.491 1.00 93.19 83 ASP A N 1
ATOM 714 C CA . ASP A 1 83 ? 1.746 -0.129 -8.789 1.00 93.19 83 ASP A CA 1
ATOM 715 C C . ASP A 1 83 ? 2.775 0.721 -9.568 1.00 93.19 83 ASP A C 1
ATOM 717 O O . ASP A 1 83 ? 2.949 0.525 -10.771 1.00 93.19 83 ASP A O 1
ATOM 721 N N . LYS A 1 84 ? 3.495 1.632 -8.890 1.00 91.75 84 LYS A N 1
ATOM 722 C CA . LYS A 1 84 ? 4.548 2.460 -9.508 1.00 91.75 84 LYS A CA 1
ATOM 723 C C . LYS A 1 84 ? 5.746 1.633 -9.966 1.00 91.75 84 LYS A C 1
ATOM 725 O O . LYS A 1 84 ? 6.184 1.801 -11.103 1.00 91.75 84 LYS A O 1
ATOM 730 N N . ILE A 1 85 ? 6.240 0.739 -9.110 1.00 92.31 85 ILE A N 1
ATOM 731 C CA . ILE A 1 85 ? 7.332 -0.185 -9.441 1.00 92.31 85 ILE A CA 1
ATOM 732 C C . ILE A 1 85 ? 6.956 -0.970 -10.696 1.00 92.31 85 ILE A C 1
ATOM 734 O O . ILE A 1 85 ? 7.679 -0.923 -11.685 1.00 92.31 85 ILE A O 1
ATOM 738 N N . SER A 1 86 ? 5.761 -1.569 -10.722 1.00 93.44 86 SER A N 1
ATOM 739 C CA . SER A 1 86 ? 5.299 -2.326 -11.885 1.00 93.44 86 SER A CA 1
ATOM 740 C C . SER A 1 86 ? 5.243 -1.474 -13.158 1.00 93.44 86 SER A C 1
ATOM 742 O O . SER A 1 86 ? 5.626 -1.940 -14.232 1.00 93.44 86 SER A O 1
ATOM 744 N N . THR A 1 87 ? 4.785 -0.218 -13.082 1.00 93.75 87 THR A N 1
ATOM 745 C CA . THR A 1 87 ? 4.777 0.662 -14.263 1.00 93.75 87 THR A CA 1
ATOM 746 C C . THR A 1 87 ? 6.178 0.989 -14.773 1.00 93.75 87 THR A C 1
ATOM 748 O O . THR A 1 87 ? 6.390 0.923 -15.984 1.00 93.75 87 THR A O 1
ATOM 751 N N . LEU A 1 88 ? 7.120 1.279 -13.872 1.00 91.31 88 LEU A N 1
ATOM 752 C CA . LEU A 1 88 ? 8.503 1.609 -14.218 1.00 91.31 88 LEU A CA 1
ATOM 753 C C . LEU A 1 88 ? 9.256 0.393 -14.762 1.00 91.31 88 LEU A C 1
ATOM 755 O O . LEU A 1 88 ? 9.975 0.522 -15.744 1.00 91.31 88 LEU A O 1
ATOM 759 N N . GLU A 1 89 ? 9.034 -0.802 -14.214 1.00 89.94 89 GLU A N 1
ATOM 760 C CA . GLU A 1 89 ? 9.606 -2.046 -14.748 1.00 89.94 89 GLU A CA 1
ATOM 761 C C . GLU A 1 89 ? 9.122 -2.337 -16.172 1.00 89.94 89 GLU A C 1
ATOM 763 O O . GLU A 1 89 ? 9.913 -2.687 -17.045 1.00 89.94 89 GLU A O 1
ATOM 768 N N . ASN A 1 90 ? 7.828 -2.137 -16.440 1.00 92.38 90 ASN A N 1
ATOM 769 C CA . ASN A 1 90 ? 7.281 -2.279 -17.791 1.00 92.38 90 ASN A CA 1
ATOM 770 C C . ASN A 1 90 ? 7.848 -1.228 -18.761 1.00 92.38 90 ASN A C 1
ATOM 772 O O . ASN A 1 90 ? 7.957 -1.480 -19.962 1.00 92.38 90 ASN A O 1
ATOM 776 N N . GLU A 1 91 ? 8.136 -0.018 -18.282 1.00 88.88 91 GLU A N 1
ATOM 777 C CA . GLU A 1 91 ? 8.754 1.039 -19.086 1.00 88.88 91 GLU A CA 1
ATOM 778 C C . GLU A 1 91 ? 10.229 0.735 -19.368 1.00 88.88 91 GLU A C 1
ATOM 780 O O . GLU A 1 91 ? 10.658 0.813 -20.520 1.00 88.88 91 GLU A O 1
ATOM 785 N N . LEU A 1 92 ? 10.957 0.267 -18.354 1.00 89.69 92 LEU A N 1
ATOM 786 C CA . LEU A 1 92 ? 12.327 -0.215 -18.461 1.00 89.69 92 LEU A CA 1
ATOM 787 C C . LEU A 1 92 ? 12.437 -1.346 -19.488 1.00 89.69 92 LEU A C 1
ATOM 789 O O . LEU A 1 92 ? 13.266 -1.274 -20.392 1.00 89.69 92 LEU A O 1
ATOM 793 N N . GLU A 1 93 ? 11.554 -2.346 -19.418 1.00 89.19 93 GLU A N 1
ATOM 794 C CA . GLU A 1 93 ? 11.520 -3.455 -20.376 1.00 89.19 93 GLU A CA 1
ATOM 795 C C . GLU A 1 93 ? 11.280 -2.951 -21.810 1.00 89.19 93 GLU A C 1
ATOM 797 O O . GLU A 1 93 ? 11.914 -3.415 -22.761 1.00 89.19 93 GLU A O 1
ATOM 802 N N . LYS A 1 94 ? 10.396 -1.964 -22.003 1.00 88.50 94 LYS A N 1
ATOM 803 C CA . LYS A 1 94 ? 10.162 -1.363 -23.329 1.00 88.50 94 LYS A CA 1
ATOM 804 C C . LYS A 1 94 ? 11.398 -0.637 -23.854 1.00 88.50 94 LYS A C 1
ATOM 806 O O . LYS A 1 94 ? 11.726 -0.812 -25.027 1.00 88.50 94 LYS A O 1
ATOM 811 N N . LEU A 1 95 ? 12.071 0.151 -23.019 1.00 85.19 95 LEU A N 1
ATOM 812 C CA . LEU A 1 95 ? 13.284 0.885 -23.396 1.00 85.19 95 LEU A CA 1
ATOM 813 C C . LEU A 1 95 ? 14.450 -0.069 -23.695 1.00 85.19 95 LEU A C 1
ATOM 815 O O . LEU A 1 95 ? 15.145 0.093 -24.699 1.00 85.19 95 LEU A O 1
ATOM 819 N N . GLN A 1 96 ? 14.617 -1.120 -22.892 1.00 82.44 96 GLN A N 1
ATOM 820 C CA . GLN A 1 96 ? 15.604 -2.175 -23.137 1.00 82.44 96 GLN A CA 1
ATOM 821 C C . GLN A 1 96 ? 15.332 -2.904 -24.461 1.00 82.44 96 GLN A C 1
ATOM 823 O O . GLN A 1 96 ? 16.248 -3.101 -25.258 1.00 82.44 96 GLN A O 1
ATOM 828 N N . ASN A 1 97 ? 14.069 -3.224 -24.759 1.00 84.44 97 ASN A N 1
ATOM 829 C CA . ASN A 1 97 ? 13.688 -3.808 -26.047 1.00 84.44 97 ASN A CA 1
ATOM 830 C C . ASN A 1 97 ? 13.946 -2.857 -27.230 1.00 84.44 97 ASN A C 1
ATOM 832 O O . ASN A 1 97 ? 14.303 -3.317 -28.314 1.00 84.44 97 ASN A O 1
ATOM 836 N N . GLN A 1 98 ? 13.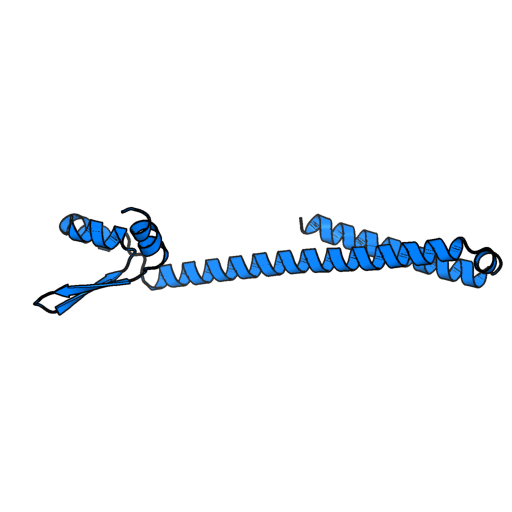806 -1.539 -27.043 1.00 78.44 98 GLN A N 1
ATOM 837 C CA . GLN A 1 98 ? 14.142 -0.547 -28.072 1.00 78.44 98 GLN A CA 1
ATOM 838 C C . GLN A 1 98 ? 15.645 -0.500 -28.373 1.00 78.44 98 GLN A C 1
ATOM 840 O O . GLN A 1 98 ? 16.019 -0.350 -29.535 1.00 78.44 98 GLN A O 1
ATOM 845 N N . LEU A 1 99 ? 16.509 -0.695 -27.370 1.00 69.44 99 LEU A N 1
ATOM 846 C CA . LEU A 1 99 ? 17.960 -0.815 -27.578 1.00 69.44 99 LEU A CA 1
ATOM 847 C C . LEU A 1 99 ? 18.361 -2.071 -28.364 1.00 69.44 99 LEU A C 1
ATOM 849 O O . LEU A 1 99 ? 19.426 -2.084 -28.980 1.00 69.44 99 LEU A O 1
ATOM 853 N N . CYS A 1 100 ? 17.527 -3.115 -28.378 1.00 66.00 100 CYS A N 1
ATOM 854 C CA . CYS A 1 100 ? 17.753 -4.312 -29.193 1.00 66.00 100 CYS A CA 1
ATOM 855 C C . CYS A 1 100 ? 17.441 -4.106 -30.687 1.00 66.00 100 CYS A C 1
ATOM 857 O O . CYS A 1 100 ? 17.685 -5.011 -31.487 1.00 66.00 100 CYS A O 1
ATOM 859 N N . ILE A 1 101 ? 16.913 -2.941 -31.080 1.00 72.88 101 ILE A N 1
ATOM 860 C CA . ILE A 1 101 ? 16.629 -2.604 -32.476 1.00 72.88 101 ILE A CA 1
ATOM 861 C C . ILE A 1 101 ? 17.893 -2.004 -33.110 1.00 72.88 101 ILE A C 1
ATOM 863 O O . ILE A 1 101 ? 18.415 -0.978 -32.669 1.00 72.88 101 ILE A O 1
ATOM 867 N N . GLU A 1 102 ? 18.372 -2.632 -34.185 1.00 58.12 102 GLU A N 1
ATOM 868 C CA . GLU A 1 102 ? 19.608 -2.273 -34.905 1.00 58.12 102 GLU A CA 1
ATOM 869 C C . GLU A 1 102 ? 19.612 -0.810 -35.408 1.00 58.12 102 GLU A C 1
ATOM 871 O O . GLU A 1 102 ? 20.656 -0.156 -35.459 1.00 58.12 102 GLU A O 1
ATOM 876 N N . GLU A 1 103 ? 18.430 -0.259 -35.692 1.00 60.84 103 GLU A N 1
ATOM 877 C CA . GLU A 1 103 ? 18.211 1.133 -36.110 1.00 60.84 103 GLU A CA 1
ATOM 878 C C . GLU A 1 103 ? 18.495 2.155 -34.992 1.00 60.84 103 GLU A C 1
ATOM 880 O O . GLU A 1 103 ? 18.966 3.256 -35.278 1.00 60.84 103 GLU A O 1
ATOM 885 N N . VAL A 1 104 ? 18.264 1.795 -33.723 1.00 58.56 104 VAL A N 1
ATOM 886 C CA . VAL A 1 104 ? 18.502 2.669 -32.556 1.00 58.56 104 VAL A CA 1
ATOM 887 C C . VAL A 1 104 ? 19.957 2.573 -32.104 1.00 58.56 104 VAL A C 1
ATOM 889 O O . VAL A 1 104 ? 20.579 3.588 -31.797 1.00 58.56 104 VAL A O 1
ATOM 892 N N . TYR A 1 105 ? 20.541 1.373 -32.147 1.00 61.03 105 TYR A N 1
ATOM 893 C CA . TYR A 1 105 ? 21.959 1.164 -31.836 1.00 61.03 105 TYR A CA 1
ATOM 894 C C . TYR A 1 105 ? 22.892 1.883 -32.826 1.00 61.03 105 TYR A C 1
ATOM 896 O O . TYR A 1 105 ? 23.961 2.365 -32.452 1.00 61.03 105 TYR A O 1
ATOM 904 N N . SER A 1 106 ? 22.465 1.998 -34.087 1.00 65.38 106 SER A N 1
ATOM 905 C CA . SER A 1 106 ? 23.219 2.681 -35.144 1.00 65.38 106 SER A CA 1
ATOM 906 C C . SER A 1 106 ? 23.238 4.208 -35.002 1.00 65.38 106 SER A C 1
ATOM 908 O O . SER A 1 106 ? 24.066 4.855 -35.645 1.00 65.38 106 SER A O 1
ATOM 910 N N . ASN A 1 107 ? 22.361 4.791 -34.174 1.00 81.00 107 ASN A N 1
ATOM 911 C CA . ASN A 1 107 ? 22.345 6.221 -33.873 1.00 81.00 107 ASN A CA 1
ATOM 912 C C . ASN A 1 107 ? 22.946 6.484 -32.473 1.00 81.00 107 ASN A C 1
ATOM 914 O O . ASN A 1 107 ? 22.281 6.241 -31.462 1.00 81.00 107 ASN A O 1
ATOM 918 N N . PRO A 1 108 ? 24.181 7.016 -32.383 1.00 78.38 108 PRO A N 1
ATOM 919 C CA . PRO A 1 108 ? 24.864 7.236 -31.108 1.00 78.38 108 PRO A CA 1
ATOM 920 C C . PRO A 1 108 ? 24.114 8.157 -30.137 1.00 78.38 108 PRO A C 1
ATOM 922 O O . PRO A 1 108 ? 24.231 7.979 -28.928 1.00 78.38 108 PRO A O 1
ATOM 925 N N . GLU A 1 109 ? 23.352 9.127 -30.647 1.00 81.19 109 GLU A N 1
ATOM 926 C CA . GLU A 1 109 ? 22.650 10.125 -29.830 1.00 81.19 109 GLU A CA 1
ATOM 927 C C . GLU A 1 109 ? 21.378 9.536 -29.198 1.00 81.19 109 GLU A C 1
ATOM 929 O O . GLU A 1 109 ? 21.151 9.680 -27.996 1.00 81.19 109 GLU A O 1
ATOM 934 N N . GLU A 1 110 ? 20.602 8.769 -29.971 1.00 77.25 110 GLU A N 1
ATOM 935 C CA . GLU A 1 110 ? 19.420 8.057 -29.464 1.00 77.25 110 GLU A CA 1
ATOM 936 C C . GLU A 1 110 ? 19.803 6.916 -28.520 1.00 77.25 110 GLU A C 1
ATOM 938 O O . GLU A 1 110 ? 19.189 6.755 -27.468 1.00 77.25 110 GLU A O 1
ATOM 943 N N . SER A 1 111 ? 20.868 6.173 -28.836 1.00 78.00 111 SER A N 1
ATOM 944 C CA . SER A 1 111 ? 21.410 5.147 -27.941 1.00 78.00 111 SER A CA 1
ATOM 945 C C . SER A 1 111 ? 21.840 5.746 -26.596 1.00 78.00 111 SER A C 1
ATOM 947 O O . SER A 1 111 ? 21.508 5.204 -25.541 1.00 78.00 111 SER A O 1
ATOM 949 N N . GLN A 1 112 ? 22.515 6.901 -26.591 1.00 83.00 112 GLN A N 1
ATOM 950 C CA . GLN A 1 112 ? 22.870 7.595 -25.348 1.00 83.00 112 GLN A CA 1
ATOM 951 C C . GLN A 1 112 ? 21.647 8.096 -24.574 1.00 83.00 112 GLN A C 1
ATOM 953 O O . GLN A 1 112 ? 21.620 7.958 -23.350 1.00 83.00 112 GLN A O 1
ATOM 958 N N . ARG A 1 113 ? 20.634 8.644 -25.259 1.00 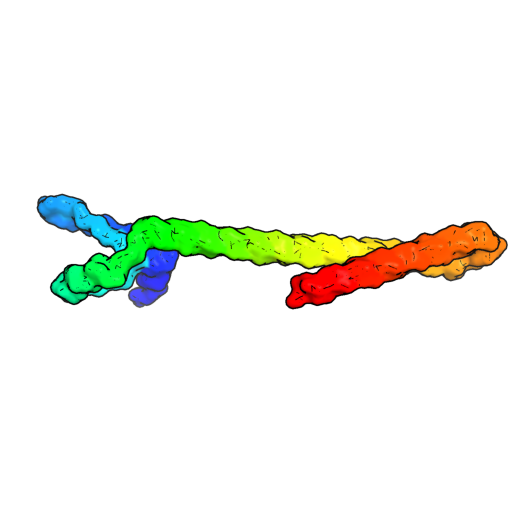86.00 113 ARG A N 1
ATOM 959 C CA . ARG A 1 113 ? 19.386 9.093 -24.625 1.00 86.00 113 ARG A CA 1
ATOM 960 C C . A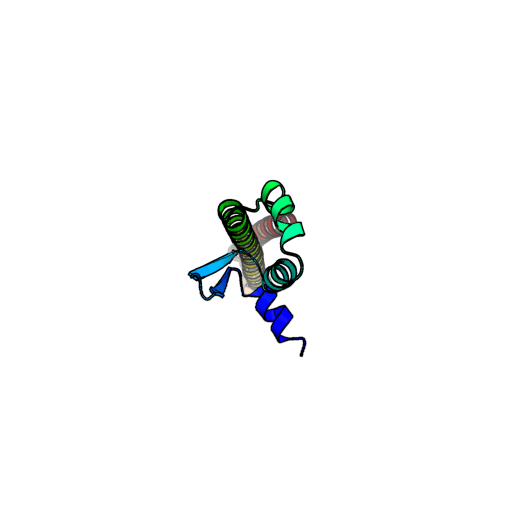RG A 1 113 ? 18.669 7.938 -23.929 1.00 86.00 113 ARG A C 1
ATOM 962 O O . ARG A 1 113 ? 18.363 8.051 -22.747 1.00 86.00 113 ARG A O 1
ATOM 969 N N . VAL A 1 114 ? 18.463 6.826 -24.632 1.00 83.44 114 VAL A N 1
ATOM 970 C CA . VAL A 1 114 ? 17.754 5.656 -24.092 1.00 83.44 114 VAL A CA 1
ATOM 971 C C . VAL A 1 114 ? 18.539 5.011 -22.948 1.00 83.44 114 VAL A C 1
ATOM 973 O O . VAL A 1 114 ? 17.951 4.682 -21.924 1.00 83.44 114 VAL A O 1
ATOM 976 N N . ASN A 1 115 ? 19.869 4.900 -23.053 1.00 84.62 115 ASN A N 1
ATOM 977 C CA . ASN A 1 115 ? 20.695 4.411 -21.940 1.00 84.62 115 ASN A CA 1
ATOM 978 C C . ASN A 1 115 ? 20.614 5.319 -20.704 1.00 84.62 115 ASN A C 1
ATOM 980 O O . ASN A 1 115 ? 20.638 4.828 -19.578 1.00 84.62 115 ASN A O 1
ATOM 984 N N . LYS A 1 116 ? 20.511 6.639 -20.899 1.00 88.56 116 LYS A N 1
ATOM 985 C CA . LYS A 1 116 ? 20.324 7.575 -19.791 1.00 88.56 116 LYS A CA 1
ATOM 986 C C . LYS A 1 116 ? 18.950 7.400 -19.139 1.00 88.56 116 LYS A C 1
ATOM 988 O O . LYS A 1 116 ? 18.886 7.306 -17.924 1.00 88.56 116 LYS A O 1
ATOM 993 N N . GLU A 1 117 ? 17.885 7.302 -19.934 1.00 88.12 117 GLU A N 1
ATOM 994 C CA . GLU A 1 117 ? 16.522 7.064 -19.431 1.00 88.12 117 GLU A CA 1
ATOM 995 C C . GLU A 1 117 ? 16.421 5.741 -18.658 1.00 88.12 117 GLU A C 1
ATOM 997 O O . GLU A 1 117 ? 15.821 5.702 -17.589 1.00 88.12 117 GLU A O 1
ATOM 1002 N N . ILE A 1 118 ? 17.077 4.681 -19.140 1.00 88.75 118 ILE A N 1
ATOM 1003 C CA . ILE A 1 118 ? 17.203 3.401 -18.427 1.00 88.75 118 ILE A CA 1
ATOM 1004 C C . ILE A 1 118 ? 17.895 3.595 -17.077 1.00 88.75 118 ILE A C 1
ATOM 1006 O O . ILE A 1 118 ? 17.359 3.170 -16.061 1.00 88.75 118 ILE A O 1
ATOM 1010 N N . SER A 1 119 ? 19.043 4.279 -17.049 1.00 89.75 119 SER A N 1
ATOM 1011 C CA . SER A 1 119 ? 19.782 4.529 -15.806 1.00 89.75 119 SER A CA 1
ATOM 1012 C C . SER A 1 119 ? 18.986 5.380 -14.808 1.00 89.75 119 SER A C 1
ATOM 1014 O O . SER A 1 119 ? 19.078 5.152 -13.600 1.00 89.75 119 SER A O 1
ATOM 1016 N N . ASP A 1 120 ? 18.222 6.360 -15.295 1.00 91.69 120 ASP A N 1
ATOM 1017 C CA . ASP A 1 120 ? 17.370 7.210 -14.463 1.00 91.69 120 ASP A CA 1
ATOM 1018 C C . ASP A 1 120 ? 16.218 6.378 -13.854 1.00 91.69 120 ASP A C 1
ATOM 1020 O O . ASP A 1 120 ? 15.979 6.456 -12.647 1.00 91.69 120 ASP A O 1
ATOM 1024 N N . ILE A 1 121 ? 15.572 5.512 -14.649 1.00 90.94 121 ILE A N 1
ATOM 1025 C CA . ILE A 1 121 ? 14.506 4.602 -14.186 1.00 90.94 121 ILE A CA 1
ATOM 1026 C C . ILE A 1 121 ? 15.043 3.546 -13.214 1.00 90.94 121 ILE A C 1
ATOM 1028 O O . ILE A 1 121 ? 14.392 3.260 -12.214 1.00 90.94 121 ILE A O 1
ATOM 1032 N N . GLU A 1 122 ? 16.225 2.978 -13.465 1.00 89.06 122 GLU A N 1
ATOM 1033 C CA . GLU A 1 122 ? 16.875 2.029 -12.549 1.00 89.06 122 GLU A CA 1
ATOM 1034 C C . GLU A 1 122 ? 17.150 2.673 -11.184 1.00 89.06 122 GLU A C 1
ATOM 1036 O O . GLU A 1 122 ? 16.876 2.065 -10.150 1.00 89.06 122 GLU A O 1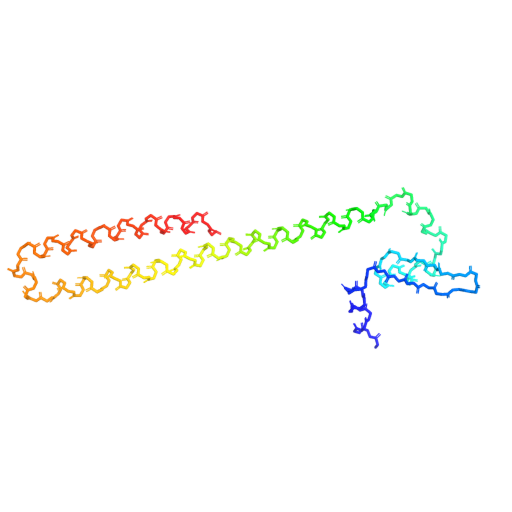
ATOM 1041 N N . THR A 1 123 ? 17.609 3.929 -11.175 1.00 92.94 123 THR A N 1
ATOM 1042 C CA . THR A 1 123 ? 17.837 4.691 -9.936 1.00 92.94 123 THR A CA 1
ATOM 1043 C C . THR A 1 123 ? 16.522 4.971 -9.198 1.00 92.94 123 THR A C 1
ATOM 1045 O O . THR A 1 123 ? 16.450 4.859 -7.973 1.00 92.94 123 THR A O 1
ATOM 1048 N N . GLU A 1 124 ? 15.461 5.332 -9.927 1.00 92.06 124 GLU A N 1
ATOM 1049 C CA . GLU A 1 124 ? 14.137 5.563 -9.340 1.00 92.06 124 GLU A CA 1
ATOM 1050 C C . GLU A 1 124 ? 13.531 4.270 -8.774 1.00 92.06 124 GLU A C 1
ATOM 1052 O O . GLU A 1 124 ? 12.983 4.277 -7.669 1.00 92.06 124 GLU A O 1
ATOM 1057 N N . LEU A 1 125 ? 13.682 3.147 -9.482 1.00 91.94 125 LEU A N 1
ATOM 1058 C CA . LEU A 1 125 ? 13.270 1.825 -9.012 1.00 91.94 125 LEU A CA 1
ATOM 1059 C C . LEU A 1 125 ? 14.007 1.427 -7.735 1.00 91.94 125 LEU A C 1
ATOM 1061 O O . LEU A 1 125 ? 13.357 0.978 -6.795 1.00 91.94 125 LEU A O 1
ATOM 1065 N N . GLU A 1 126 ? 15.325 1.622 -7.666 1.00 91.06 126 GLU A N 1
ATOM 1066 C CA . GLU A 1 126 ? 16.113 1.326 -6.463 1.00 91.06 126 GLU A CA 1
ATOM 1067 C C . GLU A 1 126 ? 15.598 2.121 -5.251 1.00 91.06 126 GLU A C 1
ATOM 1069 O O . GLU A 1 126 ? 15.350 1.545 -4.189 1.00 91.06 126 GLU A O 1
ATOM 1074 N N . SER A 1 127 ? 15.307 3.415 -5.432 1.00 91.50 127 SER A N 1
ATOM 1075 C CA . SER A 1 127 ? 14.716 4.247 -4.375 1.00 91.50 127 SER A CA 1
ATOM 1076 C C . SER A 1 127 ? 13.311 3.790 -3.962 1.00 91.50 127 SER A C 1
ATOM 1078 O O . SER A 1 127 ? 12.973 3.856 -2.779 1.00 91.50 127 SER A O 1
ATOM 1080 N N . LEU A 1 128 ? 12.471 3.361 -4.908 1.00 91.00 128 LEU A N 1
ATOM 1081 C CA . LEU A 1 128 ? 11.118 2.876 -4.612 1.00 91.00 128 LEU A CA 1
ATOM 1082 C C . LEU A 1 128 ? 11.137 1.508 -3.926 1.00 91.00 128 LEU A C 1
ATOM 1084 O O . LEU A 1 128 ? 10.305 1.257 -3.054 1.00 91.00 128 LEU A O 1
ATOM 1088 N N . TYR A 1 129 ? 12.084 0.641 -4.287 1.00 90.00 129 TYR A N 1
ATOM 1089 C CA . TYR A 1 129 ? 12.304 -0.635 -3.614 1.00 90.00 129 TYR A CA 1
ATOM 1090 C C . TYR A 1 129 ? 12.771 -0.436 -2.172 1.00 90.00 129 TYR A C 1
ATOM 1092 O O . TYR A 1 129 ? 12.246 -1.098 -1.278 1.00 90.00 129 TYR A O 1
ATOM 1100 N N . GLU A 1 130 ? 13.669 0.521 -1.924 1.00 91.12 130 GLU A N 1
ATOM 1101 C CA . GLU A 1 130 ? 14.071 0.893 -0.564 1.00 91.12 130 GLU A CA 1
ATOM 1102 C C . GLU A 1 130 ? 12.884 1.462 0.236 1.00 91.12 130 GLU A C 1
ATOM 1104 O O . GLU A 1 130 ? 12.677 1.105 1.399 1.00 91.12 130 GLU A O 1
ATOM 1109 N N . GLU A 1 131 ? 12.046 2.310 -0.372 1.00 88.44 131 GLU A N 1
ATOM 1110 C CA . GLU A 1 131 ? 10.819 2.804 0.271 1.00 88.44 131 GLU A CA 1
ATOM 1111 C C . GLU A 1 131 ? 9.847 1.652 0.595 1.00 88.44 131 GLU A C 1
ATOM 1113 O O . GLU A 1 131 ? 9.284 1.603 1.692 1.00 88.44 131 GLU A O 1
ATOM 1118 N N . TRP A 1 132 ? 9.673 0.699 -0.322 1.00 89.56 132 TRP A N 1
ATOM 1119 C CA . TRP A 1 132 ? 8.818 -0.473 -0.126 1.00 89.56 132 TRP A CA 1
ATOM 1120 C C . TRP A 1 132 ? 9.334 -1.391 0.991 1.00 89.56 132 TRP A C 1
ATOM 1122 O O . TRP A 1 132 ? 8.553 -1.780 1.862 1.00 89.56 132 TRP A O 1
ATOM 1132 N N . GLU A 1 133 ? 10.638 -1.679 1.023 1.00 87.44 133 GLU A N 1
ATOM 1133 C CA . GLU A 1 133 ? 11.269 -2.517 2.052 1.00 87.44 133 GLU A CA 1
ATOM 1134 C C . GLU A 1 133 ? 11.142 -1.893 3.448 1.00 87.44 133 GLU A C 1
ATOM 1136 O O . GLU A 1 133 ? 10.853 -2.587 4.420 1.00 87.44 133 GLU A O 1
ATOM 1141 N N . ASN A 1 134 ? 11.249 -0.566 3.550 1.00 87.00 134 ASN A N 1
ATOM 1142 C CA . ASN A 1 134 ? 11.045 0.159 4.806 1.00 87.00 134 ASN A CA 1
ATOM 1143 C C . ASN A 1 134 ? 9.583 0.157 5.303 1.00 87.00 134 ASN A C 1
ATOM 1145 O O . ASN A 1 134 ? 9.316 0.515 6.458 1.00 87.00 134 ASN A O 1
ATOM 1149 N N . HIS A 1 135 ? 8.619 -0.190 4.445 1.00 77.94 135 HIS A N 1
ATOM 1150 C CA . HIS A 1 135 ? 7.188 -0.175 4.755 1.00 77.94 135 HIS A CA 1
ATOM 1151 C C . HIS A 1 135 ? 6.563 -1.561 4.994 1.00 77.94 135 HIS A C 1
ATOM 1153 O O . HIS A 1 135 ? 5.395 -1.609 5.407 1.00 77.94 135 HIS A O 1
ATOM 1159 N N . ILE A 1 136 ? 7.317 -2.647 4.791 1.00 70.56 136 ILE A N 1
ATOM 1160 C CA . ILE A 1 136 ? 6.935 -4.046 5.075 1.00 70.56 136 ILE A CA 1
ATOM 1161 C C . ILE A 1 136 ? 7.365 -4.487 6.478 1.00 70.56 136 ILE A C 1
ATOM 1163 O O . ILE A 1 136 ? 6.569 -5.226 7.110 1.00 70.56 136 ILE A O 1
#

Secondary structure (DSSP, 8-state):
--HHHHHHHHH-SEEEEEETTEEEEEES-HHHHHHHHH-HHHHHHHTTT----HHHHHHHHHHHHHHHHHHHHHHHHHHHHHHHHHHHHHHHHHHHHHHTSHHHHT-HHHHHHHHHHHHHHHHHHHHHHHHHHTT-

Radius of gyration: 31.26 Å; chains: 1; bounding box: 69×33×80 Å

Sequence (136 aa):
ISHDRYFLNKVINKIFELREDGIKEYLGNYSYYVDKKKNPLRFEVEEEYDGITKTQMKLDKKKKKEQEKLEREKKNHIKSIEDKISTLENELEKLQNQLCIEEVYSNPEESQRVNKEISDIETELESLYEEWENHI